Protein AF-A0A060IAN6-F1 (afdb_monomer_lite)

Radius of gyration: 15.66 Å; chains: 1; bounding box: 34×36×38 Å

pLDDT: mean 80.82, std 7.98, range [57.25, 91.12]

InterPro domains:
  IPR001478 PDZ domain [PS50106] (12-77)
  IPR036034 PDZ superfamily [G3DSA:2.30.42.10] (16-77)
  IPR036034 PDZ superfamily [SSF50156] (3-76)
  IPR041489 PDZ domain 6 [PF17820] (46-76)

Structure (mmCIF, N/CA/C/O backbone):
data_AF-A0A060IAN6-F1
#
_entry.id   AF-A0A060IAN6-F1
#
loop_
_atom_site.group_PDB
_atom_site.id
_atom_site.type_symbol
_atom_site.label_atom_id
_atom_site.label_alt_id
_atom_site.label_comp_id
_atom_site.label_asym_id
_atom_site.label_entity_id
_atom_site.label_seq_id
_atom_site.pdbx_PDB_ins_code
_atom_site.Cartn_x
_atom_site.Cartn_y
_atom_site.Cartn_z
_atom_site.occupancy
_atom_site.B_iso_or_equiv
_atom_site.auth_seq_id
_atom_site.auth_comp_id
_atom_site.auth_asym_id
_atom_site.auth_atom_id
_atom_site.pdbx_PDB_model_num
ATOM 1 N N . PRO A 1 1 ? -0.334 20.364 10.745 1.00 57.25 1 PRO A N 1
ATOM 2 C CA . PRO A 1 1 ? -1.460 19.408 10.592 1.00 57.25 1 PRO A CA 1
ATOM 3 C C . PRO A 1 1 ? -2.413 19.445 11.804 1.00 57.25 1 PRO A C 1
ATOM 5 O O . PRO A 1 1 ? -2.172 18.783 12.804 1.00 57.25 1 PRO A O 1
ATOM 8 N N . SER A 1 2 ? -3.475 20.252 11.727 1.00 66.88 2 SER A N 1
ATOM 9 C CA . SER A 1 2 ? -4.461 20.457 12.807 1.00 66.88 2 SER A CA 1
ATOM 10 C C . SER A 1 2 ? -5.811 19.770 12.546 1.00 66.88 2 SER A C 1
ATOM 12 O O . SER A 1 2 ? -6.476 19.354 13.492 1.00 66.88 2 SER A O 1
ATOM 14 N N . ASN A 1 3 ? -6.194 19.573 11.278 1.00 73.75 3 ASN A N 1
ATOM 15 C CA . ASN A 1 3 ? -7.462 18.918 10.917 1.00 73.75 3 ASN A CA 1
ATOM 16 C C . ASN A 1 3 ? -7.512 17.442 11.335 1.00 73.75 3 ASN A C 1
ATOM 18 O O . ASN A 1 3 ? -8.498 17.010 11.920 1.00 73.75 3 ASN A O 1
ATOM 22 N N . MET A 1 4 ? -6.418 16.698 11.143 1.00 74.94 4 MET A N 1
ATOM 23 C CA . MET A 1 4 ? -6.342 15.286 11.541 1.00 74.94 4 MET A CA 1
ATOM 24 C C . MET A 1 4 ? -6.559 15.099 13.051 1.00 74.94 4 MET A C 1
ATOM 26 O O . MET A 1 4 ? -7.218 14.154 13.473 1.00 74.94 4 MET A O 1
ATOM 30 N N . VAL A 1 5 ? -6.047 16.026 13.865 1.00 78.38 5 VAL A N 1
ATOM 31 C CA . VAL A 1 5 ? -6.190 15.984 15.326 1.00 78.38 5 VAL A CA 1
ATOM 32 C C . VAL A 1 5 ? -7.642 16.239 15.740 1.00 78.38 5 VAL A C 1
ATOM 34 O O . VAL A 1 5 ? -8.160 15.533 16.602 1.00 78.38 5 VAL A O 1
ATOM 37 N N . LYS A 1 6 ? -8.328 17.193 15.090 1.00 77.81 6 LYS A N 1
ATOM 38 C CA . LYS A 1 6 ? -9.748 17.486 15.351 1.00 77.81 6 LYS A CA 1
ATOM 39 C C . LYS A 1 6 ? -10.655 16.296 15.025 1.00 77.81 6 LYS A C 1
ATOM 41 O O . LYS A 1 6 ? -11.525 15.967 15.828 1.00 77.81 6 LYS A O 1
ATOM 46 N N . ASP A 1 7 ? -10.421 15.625 13.898 1.00 75.31 7 ASP A N 1
ATOM 47 C CA . ASP A 1 7 ? -11.211 14.454 13.493 1.00 75.31 7 ASP A CA 1
ATOM 48 C C . ASP A 1 7 ? -11.015 13.260 14.434 1.00 75.31 7 ASP A C 1
ATOM 50 O O . ASP A 1 7 ? -11.972 12.555 14.761 1.00 75.31 7 ASP A O 1
ATOM 54 N N . ILE A 1 8 ? -9.780 13.035 14.897 1.00 73.44 8 ILE A N 1
ATOM 55 C CA . ILE A 1 8 ? -9.469 11.960 15.845 1.00 73.44 8 ILE A CA 1
ATOM 56 C C . ILE A 1 8 ? -10.101 12.247 17.211 1.00 73.44 8 ILE A C 1
ATOM 58 O O . ILE A 1 8 ? -10.751 11.366 17.772 1.00 73.44 8 ILE A O 1
ATOM 62 N N . ALA A 1 9 ? -9.969 13.476 17.720 1.00 77.19 9 ALA A N 1
ATOM 63 C CA . ALA A 1 9 ? -10.542 13.868 19.006 1.00 77.19 9 ALA A CA 1
ATOM 64 C C . ALA A 1 9 ? -12.070 13.720 19.016 1.00 77.19 9 ALA A C 1
ATOM 66 O O . ALA A 1 9 ? -12.622 13.141 19.948 1.00 77.19 9 ALA A O 1
ATOM 67 N N . LYS A 1 10 ? -12.754 14.158 17.952 1.00 76.62 10 LYS A N 1
ATOM 68 C CA . LYS A 1 10 ? -14.215 14.043 17.855 1.00 76.62 10 LYS A CA 1
ATOM 69 C C . LYS A 1 10 ? -14.680 12.581 17.851 1.00 76.62 10 LYS A C 1
ATOM 71 O O . LYS A 1 10 ? -15.569 12.225 18.616 1.00 76.62 10 LYS A O 1
ATOM 76 N N . LYS A 1 11 ? -14.020 11.714 17.071 1.00 67.88 11 LYS A N 1
ATOM 77 C CA . LYS A 1 11 ? -14.338 10.274 17.016 1.00 67.88 11 LYS A CA 1
ATOM 78 C C . LYS A 1 11 ? -14.095 9.555 18.347 1.00 67.88 11 LYS A C 1
ATOM 80 O O . LYS A 1 11 ? -14.863 8.662 18.698 1.00 67.88 11 LYS A O 1
ATOM 85 N N . LEU A 1 12 ? -13.060 9.949 19.091 1.00 75.38 12 LEU A N 1
ATOM 86 C CA . LEU A 1 12 ? -12.773 9.407 20.423 1.00 75.38 12 LEU A CA 1
ATOM 87 C C . LEU A 1 12 ? -13.811 9.846 21.461 1.00 75.38 12 LEU A C 1
ATOM 89 O O . LEU A 1 12 ? -14.251 9.014 22.247 1.00 75.38 12 LEU A O 1
ATOM 93 N N . ILE A 1 13 ? -14.237 11.112 21.429 1.00 73.81 13 ILE A N 1
ATOM 94 C CA . ILE A 1 13 ? -15.264 11.645 22.336 1.00 73.81 13 ILE A CA 1
ATOM 95 C C . ILE A 1 13 ? -16.636 11.009 22.053 1.00 73.81 13 ILE A C 1
ATOM 97 O O . ILE A 1 13 ? -17.354 10.679 22.990 1.00 73.81 13 ILE A O 1
ATOM 101 N N . GLU A 1 14 ? -16.999 10.801 20.782 1.00 74.38 14 GLU A N 1
ATOM 102 C CA . GLU A 1 14 ? -18.322 10.277 20.403 1.00 74.38 14 GLU A CA 1
ATOM 103 C C . GLU A 1 14 ? -18.455 8.750 20.532 1.00 74.38 14 GLU A C 1
ATOM 105 O O . GLU A 1 14 ? -19.545 8.263 20.825 1.00 74.38 14 GLU A O 1
ATOM 110 N N . LYS A 1 15 ? -17.390 7.974 20.276 1.00 66.06 15 LYS A N 1
ATOM 111 C CA . LYS A 1 15 ? -17.476 6.499 20.191 1.00 66.06 15 LYS A CA 1
ATOM 112 C C . LYS A 1 15 ? -16.493 5.734 21.077 1.00 66.06 15 LYS A C 1
ATOM 114 O O . LYS A 1 15 ? -16.579 4.509 21.130 1.00 66.06 15 LYS A O 1
ATOM 119 N N . GLY A 1 16 ? -15.538 6.402 21.729 1.00 71.62 16 GLY A N 1
ATOM 120 C CA . GLY A 1 16 ? -14.537 5.770 22.601 1.00 71.62 16 GLY A CA 1
ATOM 121 C C . GLY A 1 16 ? -13.519 4.857 21.898 1.00 71.62 16 GLY A C 1
ATOM 122 O O . GLY A 1 16 ? -12.601 4.361 22.544 1.00 71.62 16 GLY A O 1
ATOM 123 N N . LYS A 1 17 ? -13.644 4.634 20.583 1.00 67.19 17 LYS A N 1
ATOM 124 C CA . LYS A 1 17 ? -12.756 3.779 19.784 1.00 67.19 17 LYS A CA 1
ATOM 125 C C . LYS A 1 17 ? -12.590 4.311 18.364 1.00 67.19 17 LYS A C 1
ATOM 127 O O . LYS A 1 17 ? -13.474 4.974 17.823 1.00 67.19 17 LYS A O 1
ATOM 132 N N . ILE A 1 18 ? -11.450 4.000 17.754 1.00 68.75 18 ILE A N 1
ATOM 133 C CA . ILE A 1 18 ? -11.158 4.328 16.358 1.00 68.75 18 ILE A CA 1
ATOM 134 C C . ILE A 1 18 ? -11.213 3.029 15.563 1.00 68.75 18 ILE A C 1
ATOM 136 O O . ILE A 1 18 ? -10.290 2.221 15.634 1.00 68.75 18 ILE A O 1
ATOM 140 N N . ASP A 1 19 ? -12.271 2.851 14.780 1.00 69.88 19 ASP A N 1
ATOM 141 C CA . ASP A 1 19 ? -12.332 1.766 13.805 1.00 69.88 19 ASP A CA 1
ATOM 142 C C . ASP A 1 19 ? -11.404 2.122 12.630 1.00 69.88 19 ASP A C 1
ATOM 144 O O . ASP A 1 19 ? -11.696 3.011 11.822 1.00 69.88 19 ASP A O 1
ATOM 148 N N . ARG A 1 20 ? -10.234 1.476 12.566 1.00 72.12 20 ARG A N 1
ATOM 149 C CA . ARG A 1 20 ? -9.347 1.528 11.396 1.00 72.12 20 ARG A CA 1
ATOM 150 C C . ARG A 1 20 ? -9.613 0.307 10.530 1.00 72.12 20 ARG A C 1
ATOM 152 O O . ARG A 1 20 ? -9.541 -0.817 11.014 1.00 72.12 20 ARG A O 1
ATOM 159 N N . GLY A 1 21 ? -9.896 0.545 9.252 1.00 75.12 21 GLY A N 1
ATOM 160 C CA . GLY A 1 21 ? -10.005 -0.530 8.273 1.00 75.12 21 GLY A CA 1
ATOM 161 C C . GLY A 1 21 ? -8.677 -1.273 8.145 1.00 75.12 21 GLY A C 1
ATOM 162 O O . GLY A 1 21 ? -7.620 -0.646 8.062 1.00 75.12 21 GLY A O 1
ATOM 163 N N . PHE A 1 22 ? -8.745 -2.600 8.135 1.00 80.06 22 PHE A N 1
ATOM 164 C CA . PHE A 1 22 ? -7.605 -3.481 7.923 1.00 80.06 22 PHE A CA 1
ATOM 165 C C . PHE A 1 22 ? -7.812 -4.232 6.609 1.00 80.06 22 PHE A C 1
ATOM 167 O O . PHE A 1 22 ? -8.742 -5.020 6.490 1.00 80.06 22 PHE A O 1
ATOM 174 N N . LEU A 1 23 ? -6.968 -3.950 5.616 1.00 82.00 23 LEU A N 1
ATOM 175 C CA . LEU A 1 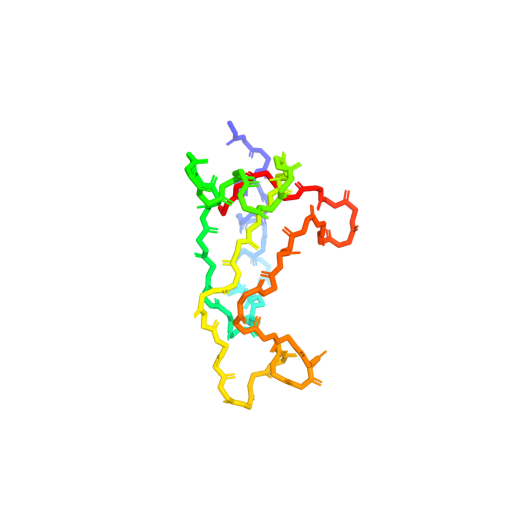23 ? -7.043 -4.594 4.299 1.00 82.00 23 LEU A CA 1
ATOM 176 C C . LEU A 1 23 ? -6.241 -5.902 4.227 1.00 82.00 23 LEU A C 1
ATOM 178 O O . LEU A 1 23 ? -6.502 -6.706 3.344 1.00 82.00 23 LEU A O 1
ATOM 182 N N . GLY A 1 24 ? -5.289 -6.124 5.141 1.00 86.75 24 GLY A N 1
ATOM 183 C CA . GLY A 1 24 ? -4.433 -7.316 5.142 1.00 86.75 24 GLY A CA 1
ATOM 184 C C . GLY A 1 24 ? -3.353 -7.326 4.058 1.00 86.75 24 GLY A C 1
ATOM 185 O O . GLY A 1 24 ? -2.992 -8.389 3.567 1.00 86.75 24 GLY A O 1
ATOM 186 N N . VAL A 1 25 ? -2.828 -6.157 3.680 1.00 89.25 25 VAL A N 1
ATOM 187 C CA . VAL A 1 25 ? -1.704 -6.041 2.734 1.00 89.25 25 VAL A CA 1
ATOM 188 C C . VAL A 1 25 ? -0.475 -5.457 3.406 1.00 89.25 25 VAL A C 1
ATOM 190 O O . VAL A 1 25 ? -0.573 -4.510 4.188 1.00 89.25 25 VAL A O 1
ATOM 193 N N . THR A 1 26 ? 0.688 -5.985 3.041 1.00 87.88 26 THR A N 1
ATOM 194 C CA . THR A 1 26 ? 1.971 -5.345 3.326 1.00 87.88 26 THR A CA 1
ATOM 195 C C . THR A 1 26 ? 2.393 -4.564 2.094 1.00 87.88 26 THR A C 1
ATOM 197 O O . THR A 1 26 ? 2.511 -5.128 1.003 1.00 87.88 26 THR A O 1
ATOM 200 N N . ILE A 1 27 ? 2.599 -3.260 2.272 1.00 87.00 27 ILE A N 1
ATOM 201 C CA . ILE A 1 27 ? 2.979 -2.347 1.197 1.00 87.00 27 ILE A CA 1
ATOM 202 C C . ILE A 1 27 ? 4.373 -1.763 1.414 1.00 87.00 27 ILE A C 1
ATOM 204 O O . ILE A 1 27 ? 4.793 -1.515 2.542 1.00 87.00 27 ILE A O 1
ATOM 208 N N . LEU A 1 28 ? 5.066 -1.494 0.311 1.00 84.62 28 LEU A N 1
ATOM 209 C CA . LEU A 1 28 ? 6.367 -0.837 0.273 1.00 84.62 28 LEU A CA 1
ATOM 210 C C . LEU A 1 28 ? 6.332 0.333 -0.719 1.00 84.62 28 LEU A C 1
ATOM 212 O O . LEU A 1 28 ? 5.658 0.279 -1.747 1.00 84.62 28 LEU A O 1
ATOM 216 N N . ALA A 1 29 ? 7.072 1.403 -0.433 1.00 81.56 29 ALA A N 1
ATOM 217 C CA . ALA A 1 29 ? 7.257 2.489 -1.389 1.00 81.56 29 ALA A CA 1
ATOM 218 C C . ALA A 1 29 ? 8.111 2.016 -2.576 1.00 81.56 29 ALA A C 1
ATOM 220 O O . ALA A 1 29 ? 9.160 1.400 -2.377 1.00 81.56 29 ALA A O 1
ATOM 221 N N . LEU A 1 30 ? 7.717 2.360 -3.804 1.00 79.69 30 LEU A N 1
ATOM 222 C CA . LEU A 1 30 ? 8.599 2.198 -4.960 1.00 79.69 30 LEU A CA 1
ATOM 223 C C . LEU A 1 30 ? 9.794 3.151 -4.847 1.00 79.69 30 LEU A C 1
ATOM 225 O O . LEU A 1 30 ? 9.625 4.367 -4.757 1.00 79.69 30 LEU A O 1
ATOM 229 N N . GLN A 1 31 ? 11.005 2.601 -4.911 1.00 77.81 31 GLN A N 1
ATOM 230 C CA . GLN A 1 31 ? 12.250 3.369 -4.89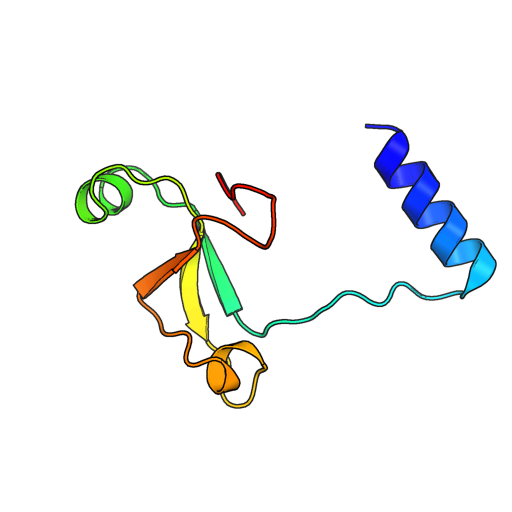0 1.00 77.81 31 GLN A CA 1
ATOM 231 C C . GLN A 1 31 ? 13.162 2.962 -6.047 1.00 77.81 31 GLN A C 1
ATOM 233 O O . GLN A 1 31 ? 13.084 1.831 -6.525 1.00 77.81 31 GLN A O 1
ATOM 238 N N . GLY A 1 32 ? 14.006 3.904 -6.488 1.00 82.06 32 GLY A N 1
ATOM 239 C CA . GLY A 1 32 ? 15.135 3.681 -7.398 1.00 82.06 32 GLY A CA 1
ATOM 240 C C . GLY A 1 32 ? 14.865 2.686 -8.529 1.00 82.06 32 GLY A C 1
ATOM 241 O O . GLY A 1 32 ? 14.090 2.960 -9.448 1.00 82.06 32 GLY A O 1
ATOM 242 N N . ASP A 1 33 ? 15.516 1.527 -8.447 1.00 76.31 33 ASP A N 1
ATOM 243 C CA . ASP A 1 33 ? 15.487 0.479 -9.470 1.00 76.31 33 ASP A CA 1
ATOM 244 C C . ASP A 1 33 ? 14.118 -0.192 -9.619 1.00 76.31 33 ASP A C 1
ATOM 246 O O . ASP A 1 33 ? 13.683 -0.467 -10.740 1.00 76.31 33 ASP A O 1
ATOM 250 N N . THR A 1 34 ? 13.371 -0.361 -8.525 1.00 75.31 34 THR A N 1
ATOM 251 C CA . THR A 1 34 ? 12.003 -0.888 -8.581 1.00 75.31 34 THR A CA 1
ATOM 252 C C . THR A 1 34 ? 11.091 0.091 -9.316 1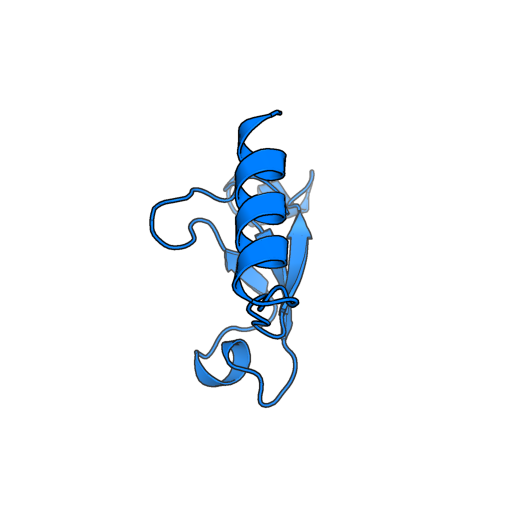.00 75.31 34 THR A C 1
ATOM 254 O O . THR A 1 34 ? 10.280 -0.319 -10.135 1.00 75.31 34 THR A O 1
ATOM 257 N N . LYS A 1 35 ? 11.266 1.406 -9.134 1.00 79.25 35 LYS A N 1
ATOM 258 C CA . LYS A 1 35 ? 10.474 2.416 -9.860 1.00 79.25 35 LYS A CA 1
ATOM 259 C C . LYS A 1 35 ? 10.689 2.332 -11.380 1.00 79.25 35 LYS A C 1
ATOM 261 O O . LYS A 1 35 ? 9.729 2.476 -12.136 1.00 79.25 35 LYS A O 1
ATOM 266 N N . LYS A 1 36 ? 11.904 2.010 -11.841 1.00 80.56 36 LYS A N 1
ATOM 267 C CA . LYS A 1 36 ? 12.191 1.789 -13.272 1.00 80.56 36 LYS A CA 1
ATOM 268 C C . LYS A 1 36 ? 11.492 0.545 -13.822 1.00 80.56 36 LYS A C 1
ATOM 270 O O . LYS A 1 36 ? 10.951 0.602 -14.925 1.00 80.56 36 LYS A O 1
ATOM 275 N N . ALA A 1 37 ? 11.447 -0.541 -13.048 1.00 80.88 37 ALA A N 1
ATOM 276 C CA . ALA A 1 37 ? 10.738 -1.765 -13.432 1.00 80.88 37 ALA A CA 1
ATOM 277 C C . ALA A 1 37 ? 9.231 -1.523 -13.649 1.00 80.88 37 ALA A C 1
ATOM 279 O O . ALA A 1 37 ? 8.634 -2.100 -14.555 1.00 80.88 37 ALA A O 1
ATOM 280 N N . TYR A 1 38 ? 8.639 -0.595 -12.891 1.00 81.69 38 TYR A N 1
ATOM 281 C CA . TYR A 1 38 ? 7.235 -0.183 -13.016 1.00 81.69 38 TYR A CA 1
ATOM 282 C C . TYR A 1 38 ? 7.053 1.091 -13.861 1.00 81.69 38 TYR A C 1
ATOM 284 O O . TYR A 1 38 ? 6.168 1.903 -13.599 1.00 81.69 38 TYR A O 1
ATOM 292 N N . LYS A 1 39 ? 7.895 1.301 -14.885 1.00 83.06 39 LYS A N 1
ATOM 293 C CA . LYS A 1 39 ? 7.780 2.415 -15.853 1.00 83.06 39 LYS A CA 1
ATOM 294 C C . LYS A 1 39 ? 7.684 3.807 -15.207 1.00 83.06 39 LYS A C 1
ATOM 296 O O . LYS A 1 39 ? 6.997 4.690 -15.713 1.00 83.06 39 LYS A O 1
ATOM 301 N N . ASN A 1 40 ? 8.381 4.013 -14.095 1.00 77.50 40 ASN A N 1
ATOM 302 C CA . ASN A 1 40 ? 8.375 5.245 -13.307 1.00 77.50 40 ASN A CA 1
ATOM 303 C C . ASN A 1 40 ? 7.017 5.645 -12.711 1.00 77.50 40 ASN A C 1
ATOM 305 O O . ASN A 1 40 ? 6.840 6.804 -12.329 1.00 77.50 40 ASN A O 1
ATOM 309 N N . GLN A 1 41 ? 6.077 4.706 -12.582 1.00 79.88 41 GLN A N 1
ATOM 310 C CA . GLN A 1 41 ? 4.812 4.961 -11.901 1.00 79.88 41 GLN A CA 1
ATOM 311 C C . GLN A 1 41 ? 5.029 5.198 -10.399 1.00 79.88 41 GLN A C 1
ATOM 313 O O . GLN A 1 41 ? 5.945 4.652 -9.780 1.00 79.88 41 GLN A O 1
ATOM 318 N N . GLU A 1 42 ? 4.191 6.056 -9.819 1.00 80.38 42 GLU A N 1
ATOM 319 C CA . GLU A 1 42 ? 4.150 6.306 -8.377 1.00 80.38 42 GLU A CA 1
ATOM 320 C C . GLU A 1 42 ? 3.028 5.474 -7.758 1.00 80.38 42 GLU A C 1
ATOM 322 O O . GLU A 1 42 ? 1.936 5.385 -8.322 1.00 80.38 42 GLU A O 1
ATOM 327 N N . GLY A 1 43 ? 3.313 4.840 -6.623 1.00 84.50 43 GLY A N 1
ATOM 328 C CA . GLY A 1 43 ? 2.363 3.956 -5.965 1.00 84.50 43 GLY A CA 1
ATOM 329 C C . GLY A 1 43 ? 2.971 3.176 -4.808 1.00 84.50 43 GLY A C 1
ATOM 330 O O . GLY A 1 43 ? 4.180 3.216 -4.558 1.00 84.50 43 GLY A O 1
ATOM 331 N N . ALA A 1 44 ? 2.102 2.452 -4.111 1.00 87.12 44 ALA A N 1
ATOM 332 C CA . ALA A 1 44 ? 2.462 1.500 -3.074 1.00 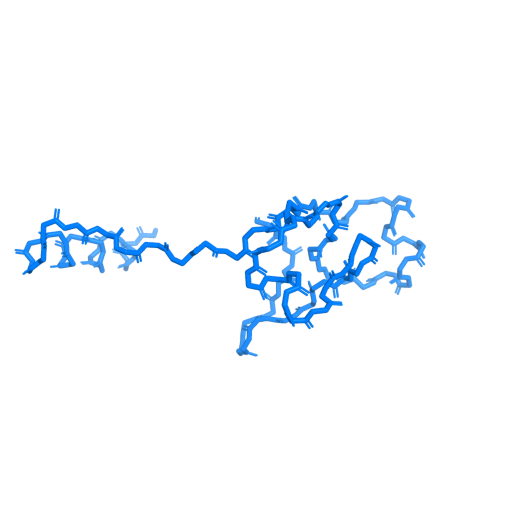87.12 44 ALA A CA 1
ATOM 333 C C . ALA A 1 44 ? 2.528 0.087 -3.672 1.00 87.12 44 ALA A C 1
ATOM 335 O O . ALA A 1 44 ? 1.539 -0.417 -4.203 1.00 87.12 44 ALA A O 1
ATOM 336 N N . LEU A 1 45 ? 3.701 -0.540 -3.607 1.00 88.12 45 LEU A N 1
ATOM 337 C CA . LEU A 1 45 ? 3.936 -1.900 -4.083 1.00 88.12 45 LEU A CA 1
ATOM 338 C C . LEU A 1 45 ? 3.459 -2.904 -3.035 1.00 88.12 45 LEU A C 1
ATOM 340 O O . LEU A 1 45 ? 3.915 -2.852 -1.894 1.00 88.12 45 LEU A O 1
ATOM 344 N N . ILE A 1 46 ? 2.605 -3.846 -3.425 1.00 90.00 46 ILE A N 1
ATOM 345 C CA . ILE A 1 46 ? 2.170 -4.934 -2.549 1.00 90.00 46 ILE A CA 1
ATOM 346 C C . ILE A 1 46 ? 3.270 -5.996 -2.487 1.00 90.00 46 ILE A C 1
ATOM 348 O O . ILE A 1 46 ? 3.572 -6.669 -3.476 1.00 90.00 46 ILE A O 1
ATOM 352 N N . THR A 1 47 ? 3.881 -6.159 -1.316 1.00 89.38 47 THR A N 1
ATOM 353 C CA . THR A 1 47 ? 4.931 -7.162 -1.082 1.00 89.38 47 THR A CA 1
ATOM 354 C C . THR A 1 47 ? 4.383 -8.464 -0.524 1.00 89.38 47 THR A C 1
ATOM 356 O O . THR A 1 47 ? 4.999 -9.507 -0.731 1.00 89.38 47 THR A O 1
ATOM 359 N N . ASP A 1 48 ? 3.251 -8.404 0.174 1.00 89.75 48 ASP A N 1
ATOM 360 C CA . ASP A 1 48 ? 2.581 -9.572 0.733 1.00 89.75 48 ASP A CA 1
ATOM 361 C C . ASP A 1 48 ? 1.082 -9.312 0.914 1.00 89.75 48 ASP A C 1
ATOM 363 O O . ASP A 1 48 ? 0.670 -8.174 1.168 1.00 89.75 48 ASP A O 1
ATOM 367 N N . VAL A 1 49 ? 0.284 -10.370 0.789 1.00 91.12 49 VAL A N 1
ATOM 368 C CA . VAL A 1 49 ? -1.169 -10.346 0.984 1.00 91.12 49 VAL A CA 1
ATOM 369 C C . VAL A 1 49 ? -1.517 -11.435 1.984 1.00 91.12 49 VAL A C 1
ATOM 371 O O . VAL A 1 49 ? -1.223 -12.611 1.775 1.00 91.12 49 VAL A O 1
ATOM 374 N N . GLN A 1 50 ? -2.157 -11.046 3.080 1.00 91.12 50 GLN A N 1
ATOM 375 C CA . GLN A 1 50 ? -2.583 -11.982 4.104 1.00 91.12 50 GLN A CA 1
ATOM 376 C C . GLN A 1 50 ? -3.743 -12.831 3.573 1.00 91.12 50 GLN A C 1
ATOM 378 O O . GLN A 1 50 ? -4.782 -12.302 3.179 1.00 91.12 50 GLN A O 1
ATOM 383 N N . LYS A 1 51 ? -3.581 -14.156 3.594 1.00 87.94 51 LYS A N 1
ATOM 384 C CA . LYS A 1 51 ? -4.611 -15.103 3.147 1.00 87.94 51 LYS A CA 1
ATOM 385 C C . LYS A 1 51 ? -5.906 -14.948 3.954 1.00 87.94 51 LYS A C 1
ATOM 387 O O . LYS A 1 51 ? -5.856 -14.896 5.184 1.00 87.94 51 LYS A O 1
ATOM 392 N N . GLY A 1 52 ? -7.048 -14.907 3.268 1.00 88.31 52 GLY A N 1
ATOM 393 C CA . GLY A 1 52 ? -8.367 -14.685 3.875 1.00 88.31 52 GLY A CA 1
ATOM 394 C C . GLY A 1 52 ? -8.619 -13.244 4.332 1.00 88.31 52 GLY A C 1
ATOM 395 O O . GLY A 1 52 ? -9.553 -13.000 5.091 1.00 88.31 52 GLY A O 1
ATOM 396 N N . SER A 1 53 ? -7.777 -12.292 3.917 1.00 89.81 53 SER A N 1
ATOM 397 C CA . SER A 1 53 ? -8.048 -10.864 4.093 1.00 89.81 53 SER A CA 1
ATOM 398 C C . SER A 1 53 ? -8.949 -10.323 2.986 1.00 89.81 53 SER A C 1
ATOM 400 O O . SER A 1 53 ? -9.049 -10.907 1.909 1.00 89.81 53 SER A O 1
ATOM 402 N N . SER A 1 54 ? -9.529 -9.142 3.206 1.00 89.25 54 SER A N 1
ATOM 403 C CA . SER A 1 54 ? -10.316 -8.453 2.177 1.00 89.25 54 SER A CA 1
ATOM 404 C C . SER A 1 54 ? -9.517 -8.175 0.899 1.00 89.25 54 SER A C 1
ATOM 406 O O . SER A 1 54 ? -10.099 -8.078 -0.175 1.00 89.25 54 SER A O 1
ATOM 408 N N . ALA A 1 55 ? -8.190 -8.050 0.991 1.00 88.62 55 ALA A N 1
ATOM 409 C CA . ALA A 1 55 ? -7.328 -7.918 -0.177 1.00 88.62 55 ALA A CA 1
ATOM 410 C C . ALA A 1 55 ? -7.178 -9.224 -0.970 1.00 88.62 55 ALA A C 1
ATOM 412 O O . ALA A 1 55 ? -7.181 -9.181 -2.198 1.00 88.62 55 ALA A O 1
ATOM 413 N N . ASP A 1 56 ? -7.088 -10.365 -0.285 1.00 89.62 56 ASP A N 1
ATOM 414 C CA . ASP A 1 56 ? -7.050 -11.695 -0.909 1.00 89.62 56 ASP A CA 1
ATOM 415 C C . ASP A 1 56 ? -8.388 -12.009 -1.599 1.00 89.62 56 ASP A C 1
ATOM 417 O O . ASP A 1 56 ? -8.416 -12.412 -2.760 1.00 89.62 56 ASP A O 1
ATOM 421 N N . GLU A 1 57 ? -9.510 -11.701 -0.939 1.00 90.62 57 GLU A N 1
ATOM 422 C CA . GLU A 1 57 ? -10.856 -11.821 -1.521 1.00 90.62 57 GLU A CA 1
ATOM 423 C C . GLU A 1 57 ? -11.065 -10.886 -2.722 1.00 90.62 57 GLU A C 1
ATOM 425 O O . GLU A 1 57 ? -11.736 -11.250 -3.688 1.00 90.62 57 GLU A O 1
ATOM 430 N N . ALA A 1 58 ? -10.456 -9.695 -2.695 1.00 88.62 58 ALA A N 1
ATOM 431 C CA . ALA A 1 58 ? -10.440 -8.767 -3.824 1.00 88.62 58 ALA A CA 1
ATOM 432 C C . ALA A 1 58 ? -9.505 -9.212 -4.967 1.00 88.62 58 ALA A C 1
ATOM 434 O O . ALA A 1 58 ? -9.492 -8.582 -6.025 1.00 88.62 58 ALA A O 1
ATOM 435 N N . GLY A 1 59 ? -8.726 -10.280 -4.772 1.00 88.62 59 GLY A N 1
ATOM 436 C CA . GLY A 1 59 ? -7.809 -10.827 -5.768 1.00 88.62 59 GLY A CA 1
ATOM 437 C C . GLY A 1 59 ? -6.490 -10.066 -5.906 1.00 88.62 59 GLY A C 1
ATOM 438 O O . GLY A 1 59 ? -5.801 -10.262 -6.909 1.00 88.62 59 GLY A O 1
ATOM 439 N N . LEU A 1 60 ? -6.132 -9.221 -4.932 1.00 90.12 60 LEU A N 1
ATOM 440 C CA . LEU A 1 60 ? -4.833 -8.547 -4.901 1.00 90.12 60 LEU A CA 1
ATOM 441 C C . LEU A 1 60 ? -3.714 -9.563 -4.711 1.00 90.12 60 LEU A C 1
ATOM 443 O O . LEU A 1 60 ? -3.841 -10.532 -3.958 1.00 90.12 60 LEU A O 1
ATOM 447 N N . LYS A 1 61 ? -2.586 -9.321 -5.377 1.00 89.62 61 LYS A N 1
ATOM 448 C CA . LYS A 1 61 ? -1.428 -10.212 -5.330 1.00 89.62 61 LYS A CA 1
ATOM 449 C C . LYS A 1 61 ? -0.139 -9.459 -5.061 1.00 89.62 61 LYS A C 1
ATOM 451 O O . LYS A 1 61 ? 0.002 -8.258 -5.288 1.00 89.62 61 LYS A O 1
ATOM 456 N N . ARG A 1 62 ? 0.853 -10.214 -4.592 1.00 89.38 62 ARG A N 1
ATOM 457 C CA . ARG A 1 62 ? 2.229 -9.732 -4.502 1.00 89.38 62 ARG A CA 1
ATOM 458 C C . ARG A 1 62 ? 2.716 -9.299 -5.887 1.00 89.38 62 ARG A C 1
ATOM 460 O O . ARG A 1 62 ? 2.646 -10.077 -6.835 1.00 89.38 62 ARG A O 1
ATOM 467 N N . GLY A 1 63 ? 3.272 -8.093 -5.963 1.00 86.75 63 GLY A N 1
ATOM 468 C CA . GLY A 1 63 ? 3.718 -7.469 -7.209 1.00 86.75 63 GLY A CA 1
ATOM 469 C C . GLY A 1 63 ? 2.718 -6.472 -7.796 1.00 86.75 63 GLY A C 1
ATOM 470 O O . GLY A 1 63 ? 3.085 -5.718 -8.693 1.00 86.75 63 GLY A O 1
ATOM 471 N N . ASP A 1 64 ? 1.495 -6.405 -7.271 1.00 88.88 64 ASP A N 1
ATOM 472 C CA . ASP A 1 64 ? 0.547 -5.381 -7.693 1.00 88.88 64 ASP A CA 1
ATOM 473 C C . ASP A 1 64 ? 0.983 -3.998 -7.205 1.00 88.88 64 ASP A C 1
ATOM 475 O O . ASP A 1 64 ? 1.523 -3.826 -6.105 1.00 88.88 64 ASP A O 1
ATOM 479 N N . LEU A 1 65 ? 0.721 -2.992 -8.039 1.00 87.94 65 LEU A N 1
ATOM 480 C CA . LEU A 1 65 ? 1.025 -1.600 -7.745 1.00 87.94 65 LEU A CA 1
ATOM 481 C C . LEU A 1 65 ? -0.259 -0.806 -7.500 1.00 87.94 65 LEU A C 1
ATOM 483 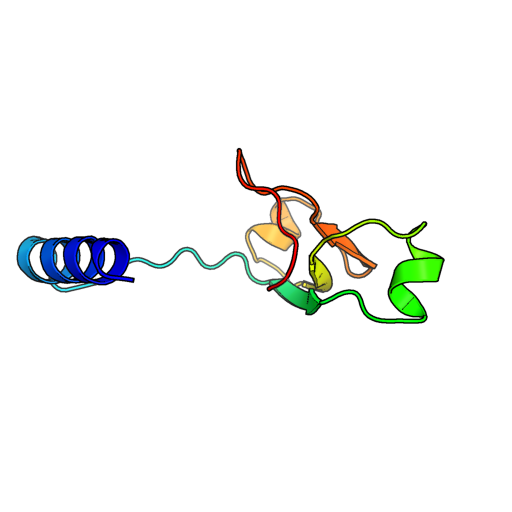O O . LEU A 1 65 ? -1.049 -0.570 -8.415 1.00 87.94 65 LEU A O 1
ATOM 487 N N . VAL A 1 66 ? -0.430 -0.323 -6.271 1.00 87.56 66 VAL A N 1
ATOM 488 C CA . VAL A 1 66 ? -1.557 0.531 -5.889 1.00 87.56 66 VAL A CA 1
ATOM 489 C C . VAL A 1 66 ? -1.220 1.986 -6.200 1.00 87.56 66 VAL A C 1
ATOM 491 O O . VAL A 1 66 ? -0.425 2.616 -5.504 1.00 87.56 66 VAL A O 1
ATOM 494 N N . THR A 1 67 ? -1.845 2.534 -7.240 1.00 87.44 67 THR A N 1
ATOM 495 C CA . THR A 1 67 ? -1.633 3.922 -7.695 1.00 87.44 67 THR A CA 1
ATOM 496 C C . THR A 1 67 ? -2.667 4.900 -7.127 1.00 87.44 67 THR A C 1
ATOM 498 O O . THR A 1 67 ? -2.377 6.081 -6.916 1.00 87.44 67 THR A O 1
ATOM 501 N N . LYS A 1 68 ? -3.886 4.425 -6.840 1.00 85.81 68 LYS A N 1
ATOM 502 C CA . LYS A 1 68 ? -5.002 5.236 -6.337 1.00 85.81 68 LYS A CA 1
ATOM 503 C C . LYS A 1 68 ? -5.883 4.411 -5.401 1.00 85.81 68 LYS A C 1
ATOM 505 O O . LYS A 1 68 ? -6.182 3.257 -5.688 1.00 85.81 68 LYS A O 1
ATOM 510 N N . VAL A 1 69 ? -6.341 5.029 -4.315 1.00 84.12 69 VAL A N 1
ATOM 511 C CA . VAL A 1 69 ? -7.393 4.492 -3.444 1.00 84.12 69 VAL A CA 1
ATOM 512 C C . VAL A 1 69 ? -8.553 5.478 -3.463 1.00 84.12 69 VAL A C 1
ATOM 514 O O . VAL A 1 69 ? -8.416 6.612 -2.998 1.00 84.12 69 VAL A O 1
ATOM 517 N N . ASN A 1 70 ? -9.691 5.056 -4.017 1.00 83.88 70 ASN A N 1
ATOM 518 C CA . ASN A 1 70 ? -10.838 5.922 -4.306 1.00 83.88 70 ASN A CA 1
ATOM 519 C C . ASN A 1 70 ? -10.403 7.157 -5.115 1.00 83.88 70 ASN A C 1
ATOM 521 O O . ASN A 1 70 ? -9.972 7.020 -6.258 1.00 83.88 70 ASN A O 1
ATOM 525 N N . ASP A 1 71 ? -10.448 8.348 -4.514 1.00 82.88 71 ASP A N 1
ATOM 526 C CA . ASP A 1 71 ? -10.049 9.617 -5.135 1.00 82.88 71 ASP A CA 1
ATOM 527 C C . ASP A 1 71 ? -8.679 10.138 -4.703 1.00 82.88 71 ASP A C 1
ATOM 529 O O . ASP A 1 71 ? -8.254 11.212 -5.126 1.00 82.88 71 ASP A O 1
ATOM 533 N N . LYS A 1 72 ? -7.941 9.361 -3.904 1.00 80.44 72 LYS A N 1
ATOM 534 C CA . LYS A 1 72 ? -6.616 9.739 -3.411 1.00 80.44 72 LYS A CA 1
ATOM 535 C C . LYS A 1 72 ? -5.523 8.987 -4.157 1.00 80.44 72 LYS A C 1
ATOM 537 O O . LYS A 1 72 ? -5.450 7.762 -4.103 1.00 80.44 72 LYS A O 1
ATOM 542 N N . VAL A 1 73 ? -4.660 9.741 -4.832 1.00 83.19 73 VAL A N 1
ATOM 543 C CA . VAL A 1 73 ? -3.439 9.211 -5.450 1.00 83.19 73 VAL A CA 1
ATOM 544 C C . VAL A 1 73 ? -2.457 8.833 -4.347 1.00 83.19 73 VAL A C 1
ATOM 546 O O . VAL A 1 73 ? -2.159 9.650 -3.474 1.00 83.19 73 VAL A O 1
ATOM 549 N N . ILE A 1 74 ? -1.958 7.601 -4.395 1.00 79.19 74 ILE A N 1
ATOM 550 C CA . ILE A 1 74 ? -0.957 7.107 -3.454 1.00 79.19 74 ILE A CA 1
ATOM 551 C C . ILE A 1 74 ? 0.415 7.357 -4.071 1.00 79.19 74 ILE A C 1
ATOM 553 O O . ILE A 1 74 ? 0.759 6.769 -5.089 1.00 79.19 74 ILE A O 1
ATOM 557 N N . LYS A 1 75 ? 1.192 8.255 -3.464 1.00 71.88 75 LYS A N 1
ATOM 558 C CA . LYS A 1 75 ? 2.580 8.532 -3.878 1.00 71.88 75 LYS A CA 1
ATOM 559 C C . LYS A 1 75 ? 3.609 7.843 -2.981 1.00 71.88 75 LYS A C 1
ATOM 561 O O . LYS A 1 75 ? 4.728 7.595 -3.416 1.00 71.88 75 LYS A O 1
ATOM 566 N N . SER A 1 76 ? 3.213 7.513 -1.755 1.00 64.50 76 SER A N 1
ATOM 567 C CA . SER A 1 76 ? 4.000 6.773 -0.770 1.00 64.50 76 SER A CA 1
ATOM 568 C C . SER A 1 76 ? 3.068 6.145 0.284 1.00 64.50 76 SER A C 1
ATOM 570 O O . SER A 1 76 ? 1.957 6.660 0.452 1.00 64.50 76 SER A O 1
ATOM 572 N N . PRO A 1 77 ? 3.496 5.063 0.965 1.00 59.78 77 PRO A N 1
ATOM 573 C CA . PRO A 1 77 ? 2.834 4.524 2.157 1.00 59.78 77 PRO A CA 1
ATOM 574 C C . PRO A 1 77 ? 2.700 5.552 3.286 1.00 59.78 77 PRO A C 1
ATOM 576 O O . PRO A 1 77 ? 3.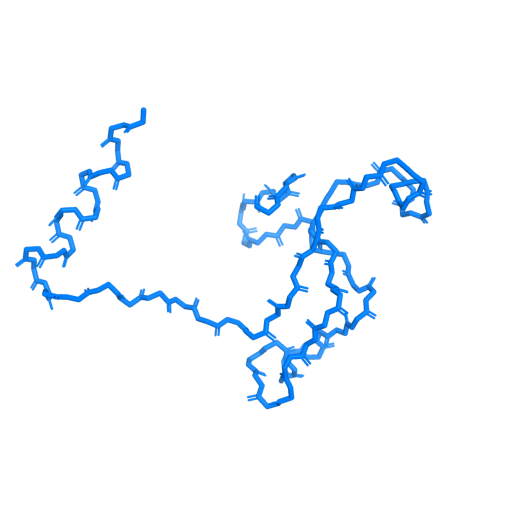552 6.472 3.350 1.00 59.78 77 PRO A O 1
#

Sequence (77 aa):
PSNMVKDIAKKLIEKGKIDRGFLGVTILALQGDTKKAYKNQEGALITDVQKGSSADEAGLKRGDLVTKVNDKVIKSP

Organism: Campylobacter jejuni (NCBI:txid197)

Foldseek 3Di:
DVVVVVVVVVCCVPPVDDDDDDQQFDWFWQDDPSCVVVVNAAFTFTQDGDPPGNCVVVVHDHGDGHQDDPPDGHRGD

Secondary structure (DSSP, 8-state):
--HHHHHHHHHHHHHSS-------EEEEE--HHHHHHTTT--SEEEEEE-TTSHHHHTT--TT-EE-EETTEE-S--